Protein AF-A0A3C1S4B3-F1 (afdb_monomer_lite)

Radius of gyration: 27.0 Å; chains: 1; bounding box: 73×44×81 Å

Sequence (147 aa):
MGEKNTVISHKRLRIAGFIILFAIWVGSAYWAYSQKEKTLRLHVTMSAWQSGFIQLFADAGQGFSENLSATRQFIGNGLSSDYSFSFKIHKDISALRLDPINTQGMIRISRIRVSWQGREYVFKGKDLEKWQTINEIVKKSYSETEG

Secondary structure (DSSP, 8-state):
--HHHHHHHHHHHHHHHHHHHHHHHHHHHHHHHHT--EEEEEEEEEEESS-EEEEEEEESSS-EEEEEEEEEEE--SSS-EEEEEEEEESSPPSEEEEEESS--S-EEEEEEEEEETTEEEEE-THHHHTT----------------

pLDDT: mean 80.44, std 16.4, range [33.19, 96.25]

Structure (mmCIF, N/CA/C/O backbone):
data_AF-A0A3C1S4B3-F1
#
_entry.id   AF-A0A3C1S4B3-F1
#
loop_
_atom_site.group_PDB
_atom_site.id
_atom_site.type_symbol
_atom_site.label_atom_id
_atom_site.label_alt_id
_atom_site.label_comp_id
_atom_site.label_asym_id
_atom_site.label_entity_id
_atom_site.label_seq_id
_atom_site.pdbx_PDB_ins_code
_atom_site.Cartn_x
_atom_site.Cartn_y
_atom_site.Cartn_z
_atom_site.occupancy
_atom_site.B_iso_or_equiv
_atom_site.auth_seq_id
_atom_site.auth_comp_id
_atom_site.auth_asym_id
_atom_site.auth_atom_id
_atom_site.pdbx_PDB_model_num
ATOM 1 N N . MET A 1 1 ? 38.206 -7.801 -60.075 1.00 51.72 1 MET A N 1
ATOM 2 C CA . MET A 1 1 ? 36.856 -7.302 -59.706 1.00 51.72 1 MET A CA 1
ATOM 3 C C . MET A 1 1 ? 36.334 -7.925 -58.392 1.00 51.72 1 MET A C 1
ATOM 5 O O . MET A 1 1 ? 35.140 -8.140 -58.263 1.00 51.72 1 MET A O 1
ATOM 9 N N . GLY A 1 2 ? 37.202 -8.194 -57.397 1.00 55.97 2 GLY A N 1
ATOM 10 C CA . GLY A 1 2 ? 36.826 -8.867 -56.132 1.00 55.97 2 GLY A CA 1
ATOM 11 C C . GLY A 1 2 ? 37.049 -8.050 -54.848 1.00 55.97 2 GLY A C 1
ATOM 12 O O . GLY A 1 2 ? 36.516 -8.392 -53.800 1.00 55.97 2 GLY A O 1
ATOM 13 N N . GLU A 1 3 ? 37.780 -6.938 -54.924 1.00 54.09 3 GLU A N 1
ATOM 14 C CA . GLU A 1 3 ? 38.261 -6.198 -53.746 1.00 54.09 3 GLU A CA 1
ATOM 15 C C . GLU A 1 3 ? 37.215 -5.238 -53.146 1.00 54.09 3 GLU A C 1
ATOM 17 O O . GLU A 1 3 ? 37.174 -5.006 -51.941 1.00 54.09 3 GLU A O 1
ATOM 22 N N . LYS A 1 4 ? 36.284 -4.723 -53.963 1.00 53.47 4 LYS A N 1
ATOM 23 C CA . LYS A 1 4 ? 35.199 -3.854 -53.469 1.00 53.47 4 LYS A CA 1
ATOM 24 C C . LYS A 1 4 ? 34.166 -4.618 -52.627 1.00 53.47 4 LYS A C 1
ATOM 26 O O . LYS A 1 4 ? 33.592 -4.040 -51.707 1.00 53.47 4 LYS A O 1
ATOM 31 N N . ASN A 1 5 ? 33.955 -5.910 -52.894 1.00 58.28 5 ASN A N 1
ATOM 32 C CA . ASN A 1 5 ? 32.934 -6.714 -52.211 1.00 58.28 5 ASN A CA 1
ATOM 33 C C . ASN A 1 5 ? 33.363 -7.143 -50.796 1.00 58.28 5 ASN A C 1
ATOM 35 O O . ASN A 1 5 ? 32.536 -7.155 -49.883 1.00 58.28 5 ASN A O 1
ATOM 39 N N . THR A 1 6 ? 34.651 -7.422 -50.577 1.00 60.41 6 THR A N 1
ATOM 40 C CA . THR A 1 6 ? 35.190 -7.789 -49.255 1.00 60.41 6 THR A CA 1
ATOM 41 C C . THR A 1 6 ? 35.160 -6.605 -48.286 1.00 60.41 6 THR A C 1
ATOM 43 O O . THR A 1 6 ? 34.687 -6.740 -47.158 1.00 60.41 6 THR A O 1
ATOM 46 N N . VAL A 1 7 ? 35.545 -5.406 -48.735 1.00 61.19 7 VAL A N 1
ATOM 47 C CA . VAL A 1 7 ? 35.528 -4.183 -47.907 1.00 61.19 7 VAL A CA 1
ATOM 48 C C . VAL A 1 7 ? 34.111 -3.819 -47.442 1.00 61.19 7 VAL A C 1
ATOM 50 O O . VAL A 1 7 ? 33.917 -3.421 -46.291 1.00 61.19 7 VAL A O 1
ATOM 53 N N . ILE A 1 8 ? 33.102 -3.976 -48.305 1.00 60.91 8 ILE A N 1
ATOM 54 C CA . ILE A 1 8 ? 31.697 -3.717 -47.949 1.00 60.91 8 ILE A CA 1
ATOM 55 C C . ILE A 1 8 ? 31.187 -4.769 -46.948 1.00 60.91 8 ILE A C 1
ATOM 57 O O . ILE A 1 8 ? 30.481 -4.413 -46.002 1.00 60.91 8 ILE A O 1
ATOM 61 N N . SER A 1 9 ? 31.591 -6.035 -47.1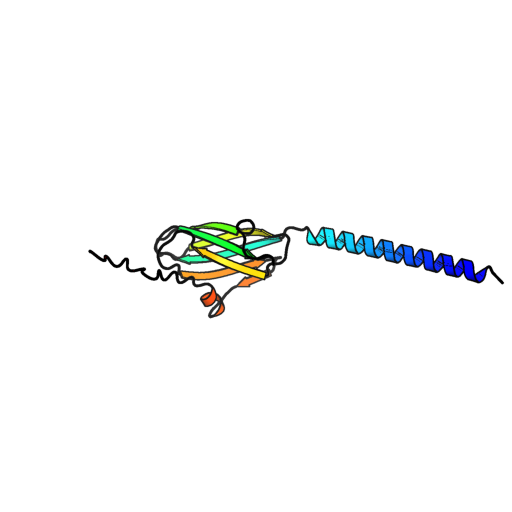00 1.00 69.00 9 SER A N 1
ATOM 62 C CA . SER A 1 9 ? 31.254 -7.124 -46.170 1.00 69.00 9 SER A CA 1
ATOM 63 C C . SER A 1 9 ? 31.808 -6.879 -44.759 1.00 69.00 9 SER A C 1
ATOM 65 O O . SER A 1 9 ? 31.056 -6.908 -43.784 1.00 69.00 9 SER A O 1
ATOM 67 N N . HIS A 1 10 ? 33.086 -6.503 -44.633 1.00 69.75 10 HIS A N 1
ATOM 68 C CA . HIS A 1 10 ? 33.694 -6.201 -43.331 1.00 69.75 10 HIS A CA 1
ATOM 69 C C . HIS A 1 10 ? 33.067 -4.981 -42.643 1.00 69.75 10 HIS A C 1
ATOM 71 O O . HIS A 1 10 ? 32.897 -4.983 -41.424 1.00 69.75 10 HIS A O 1
ATOM 77 N N . LYS A 1 11 ? 32.682 -3.943 -43.400 1.00 74.44 11 LYS A N 1
ATOM 78 C CA . LYS A 1 11 ? 31.970 -2.777 -42.845 1.00 74.44 11 LYS A CA 1
ATOM 79 C C . LYS A 1 11 ? 30.600 -3.167 -42.285 1.00 74.44 11 LYS A C 1
ATOM 81 O O . LYS A 1 11 ? 30.271 -2.766 -41.173 1.00 74.44 11 LYS A O 1
ATOM 86 N N . ARG A 1 12 ? 29.835 -3.989 -43.011 1.00 78.19 12 ARG A N 1
ATOM 87 C CA . ARG A 1 12 ? 28.534 -4.507 -42.550 1.00 78.19 12 ARG A CA 1
ATOM 88 C C . ARG A 1 12 ? 28.677 -5.398 -41.316 1.00 78.19 12 ARG A C 1
ATOM 90 O O . ARG A 1 12 ? 27.896 -5.249 -40.384 1.00 78.19 12 ARG A O 1
ATOM 97 N N . LEU A 1 13 ? 29.708 -6.244 -41.269 1.00 82.75 13 LEU A N 1
ATOM 98 C CA . LEU A 1 13 ? 30.000 -7.098 -40.114 1.00 82.75 13 LEU A CA 1
ATOM 99 C C . LEU A 1 13 ? 30.358 -6.276 -38.865 1.00 82.75 13 LEU A C 1
ATOM 101 O O . LEU A 1 13 ? 29.863 -6.559 -37.778 1.00 82.75 13 LEU A O 1
ATOM 105 N N . ARG A 1 14 ? 31.163 -5.214 -39.017 1.00 84.31 14 ARG A N 1
ATOM 106 C CA . ARG A 1 14 ? 31.494 -4.297 -37.913 1.00 84.31 14 ARG A CA 1
ATOM 107 C C . ARG A 1 14 ? 30.258 -3.564 -37.398 1.00 84.31 14 ARG A C 1
ATOM 109 O O . ARG A 1 14 ? 30.063 -3.504 -36.191 1.00 84.31 14 ARG A O 1
ATOM 116 N N . ILE A 1 15 ? 29.411 -3.051 -38.294 1.00 87.75 15 ILE A N 1
ATOM 117 C CA . ILE A 1 15 ? 28.157 -2.376 -37.920 1.00 87.75 15 ILE A CA 1
ATOM 118 C C . ILE A 1 15 ? 27.216 -3.342 -37.190 1.00 87.75 15 ILE A C 1
ATOM 120 O O . ILE A 1 15 ? 26.694 -2.992 -36.137 1.00 87.75 15 ILE A O 1
ATOM 124 N N . ALA A 1 16 ? 27.044 -4.568 -37.694 1.00 89.62 16 ALA A N 1
ATOM 125 C CA . ALA A 1 16 ? 26.238 -5.589 -37.027 1.00 89.62 16 ALA A CA 1
ATOM 126 C C . ALA A 1 16 ? 26.780 -5.913 -35.624 1.00 89.62 16 ALA A C 1
ATOM 128 O O . ALA A 1 16 ? 26.011 -5.965 -34.669 1.00 89.62 16 ALA A O 1
ATOM 129 N N . GLY A 1 17 ? 28.104 -6.038 -35.479 1.00 90.75 17 GLY A N 1
ATOM 130 C CA . GLY A 1 17 ? 28.755 -6.205 -34.179 1.00 90.75 17 GLY A CA 1
ATOM 131 C C . GLY A 1 17 ? 28.463 -5.052 -33.215 1.00 90.75 17 GLY A C 1
ATOM 132 O O . GLY A 1 17 ? 28.098 -5.297 -32.068 1.00 90.75 17 GLY A O 1
ATOM 133 N N . PHE A 1 18 ? 28.539 -3.800 -33.680 1.00 94.00 18 PHE A N 1
ATOM 134 C CA . PHE A 1 18 ? 28.181 -2.634 -32.864 1.00 94.00 18 PHE A CA 1
ATOM 135 C C . PHE A 1 18 ? 26.708 -2.633 -32.447 1.00 94.00 18 PHE A C 1
ATOM 137 O O . PHE A 1 18 ? 26.418 -2.331 -31.294 1.00 94.00 18 PHE A O 1
ATOM 144 N N . ILE A 1 19 ? 25.787 -3.000 -33.342 1.00 94.88 19 ILE A N 1
ATOM 145 C CA . ILE A 1 19 ? 24.355 -3.088 -33.019 1.00 94.88 19 ILE A CA 1
ATOM 146 C C . ILE A 1 19 ? 24.109 -4.166 -31.959 1.00 94.88 19 ILE A C 1
ATOM 148 O O . ILE A 1 19 ? 23.372 -3.921 -31.008 1.00 94.88 19 ILE A O 1
ATOM 152 N N . ILE A 1 20 ? 24.749 -5.333 -32.081 1.00 94.75 20 ILE A N 1
ATOM 153 C CA . ILE A 1 20 ? 24.627 -6.422 -31.102 1.00 94.75 20 ILE A CA 1
ATOM 154 C C . ILE A 1 20 ? 25.174 -5.982 -29.742 1.00 94.75 20 ILE A C 1
ATOM 156 O O . ILE A 1 20 ? 24.492 -6.136 -28.732 1.00 94.75 20 ILE A O 1
ATOM 160 N N . LEU A 1 21 ? 26.370 -5.386 -29.704 1.00 95.44 21 LEU A N 1
ATOM 161 C CA . LEU A 1 21 ? 26.956 -4.875 -28.461 1.00 95.44 21 LEU A CA 1
ATOM 162 C C . LEU A 1 21 ? 26.080 -3.789 -27.829 1.00 95.44 21 LEU A C 1
ATOM 164 O O . LEU A 1 21 ? 25.871 -3.799 -26.617 1.00 95.44 21 LEU A O 1
ATOM 168 N N . PHE A 1 22 ? 25.518 -2.892 -28.640 1.00 96.06 22 PHE A N 1
ATOM 169 C CA . PHE A 1 22 ? 24.593 -1.869 -28.169 1.00 96.06 22 PHE A CA 1
ATOM 170 C C . PHE A 1 22 ? 23.307 -2.484 -27.602 1.00 96.06 22 PHE A C 1
ATOM 172 O O . PHE A 1 22 ? 22.881 -2.104 -26.515 1.00 96.06 22 PHE A O 1
ATOM 179 N N . ALA A 1 23 ? 22.723 -3.480 -28.271 1.00 95.25 23 ALA A N 1
ATOM 180 C CA . ALA A 1 23 ? 21.540 -4.185 -27.784 1.00 95.25 23 ALA A CA 1
ATOM 181 C C . ALA A 1 23 ? 21.808 -4.922 -26.460 1.00 95.25 23 ALA A C 1
ATOM 183 O O . ALA A 1 23 ? 20.992 -4.841 -25.543 1.00 95.25 23 ALA A O 1
ATOM 184 N N . ILE A 1 24 ? 22.967 -5.579 -26.321 1.00 95.81 24 ILE A N 1
ATOM 185 C CA . ILE A 1 24 ? 23.395 -6.218 -25.064 1.00 95.81 24 ILE A CA 1
ATOM 186 C C . ILE A 1 24 ? 23.546 -5.174 -23.954 1.00 95.81 24 ILE A C 1
ATOM 188 O O . ILE A 1 24 ? 23.101 -5.402 -22.827 1.00 95.81 24 ILE A O 1
ATOM 192 N N . TRP A 1 25 ? 24.142 -4.021 -24.265 1.00 96.25 25 TRP A N 1
ATOM 193 C CA . TRP A 1 25 ? 24.334 -2.939 -23.304 1.00 96.25 25 TRP A CA 1
ATOM 194 C C . TRP A 1 25 ? 22.997 -2.353 -22.830 1.00 96.25 25 TRP A C 1
ATOM 196 O O . TRP A 1 25 ? 22.765 -2.257 -21.625 1.00 96.25 25 TRP A O 1
ATOM 206 N N . VAL A 1 26 ? 22.077 -2.056 -23.755 1.00 95.12 26 VAL A N 1
ATOM 207 C CA . VAL A 1 26 ? 20.718 -1.582 -23.437 1.00 95.12 26 VAL A CA 1
ATOM 208 C C . VAL A 1 26 ? 19.943 -2.629 -22.634 1.00 95.12 26 VAL A C 1
ATOM 210 O O . VAL A 1 26 ? 19.326 -2.288 -21.626 1.00 95.12 26 VAL A O 1
ATOM 213 N N . GLY A 1 27 ? 20.012 -3.903 -23.027 1.00 93.06 27 GLY A N 1
ATOM 214 C CA . GLY A 1 27 ? 19.371 -5.004 -22.307 1.00 93.06 27 GLY A CA 1
ATOM 215 C C . GLY A 1 27 ? 19.890 -5.144 -20.874 1.00 93.06 27 GLY A C 1
ATOM 216 O O . GLY A 1 27 ? 19.099 -5.246 -19.938 1.00 93.06 27 GLY A O 1
ATOM 217 N N . SER A 1 28 ? 21.209 -5.059 -20.686 1.00 91.88 28 SER A N 1
ATOM 218 C CA . SER A 1 28 ? 21.852 -5.103 -19.364 1.00 91.88 28 SER A CA 1
ATOM 219 C C . SER A 1 28 ? 21.445 -3.917 -18.489 1.00 91.88 28 SER A C 1
ATOM 221 O O . SER A 1 28 ? 21.113 -4.095 -17.317 1.00 91.88 28 SER A O 1
ATOM 223 N N . ALA A 1 29 ? 21.418 -2.708 -19.058 1.00 90.06 29 ALA A N 1
ATOM 224 C CA . ALA A 1 29 ? 20.995 -1.503 -18.352 1.00 90.06 29 ALA A CA 1
ATOM 225 C C . ALA A 1 29 ? 19.516 -1.570 -17.935 1.00 90.06 29 ALA A C 1
ATOM 227 O O . ALA A 1 29 ? 19.177 -1.236 -16.798 1.00 90.06 29 ALA A O 1
ATOM 228 N N . TYR A 1 30 ? 18.642 -2.049 -18.826 1.00 87.88 30 TYR A N 1
ATOM 229 C CA . TYR A 1 30 ? 17.225 -2.251 -18.530 1.00 87.88 30 TYR A CA 1
ATOM 230 C C . TYR A 1 30 ? 17.019 -3.306 -17.439 1.00 87.88 30 TYR A C 1
ATOM 232 O O . TYR A 1 30 ? 16.268 -3.074 -16.492 1.00 87.88 30 TYR A O 1
ATOM 240 N N . TRP A 1 31 ? 17.732 -4.433 -17.517 1.00 86.75 31 TRP A N 1
ATOM 241 C CA . TRP A 1 31 ? 17.670 -5.476 -16.498 1.00 86.75 31 TRP A CA 1
ATOM 242 C C . TRP A 1 31 ? 18.109 -4.942 -15.131 1.00 86.75 31 TRP A C 1
ATOM 244 O O . TRP A 1 31 ? 17.357 -5.052 -14.165 1.00 86.75 31 TRP A O 1
ATOM 254 N N . ALA A 1 32 ? 19.249 -4.252 -15.055 1.00 85.00 32 ALA A N 1
ATOM 255 C CA . ALA A 1 32 ? 19.718 -3.629 -13.818 1.00 85.00 32 ALA A CA 1
ATOM 256 C C . ALA A 1 32 ? 18.723 -2.597 -13.254 1.00 85.00 32 ALA A C 1
ATOM 258 O O . ALA A 1 32 ? 18.540 -2.506 -12.041 1.00 85.00 32 ALA A O 1
ATOM 259 N N . TYR A 1 33 ? 18.047 -1.833 -14.117 1.00 81.25 33 TYR A N 1
ATOM 260 C CA . TYR A 1 33 ? 16.990 -0.913 -13.698 1.00 81.25 33 TYR A CA 1
ATOM 261 C C . TYR A 1 33 ? 15.765 -1.651 -13.139 1.00 81.25 33 TYR A C 1
ATOM 263 O O . TYR A 1 33 ? 15.232 -1.249 -12.105 1.00 81.25 33 TYR A O 1
ATOM 271 N N . SER A 1 34 ? 15.347 -2.745 -13.781 1.00 75.12 34 SER A N 1
ATOM 272 C CA . SER A 1 34 ? 14.186 -3.543 -13.363 1.00 75.12 34 SER A CA 1
ATOM 273 C C . SER A 1 34 ? 14.367 -4.238 -12.007 1.00 75.12 34 SER A C 1
ATOM 275 O O . SER A 1 34 ? 13.382 -4.534 -11.340 1.00 75.12 34 SER A O 1
ATOM 277 N N . GLN A 1 35 ? 15.613 -4.447 -11.571 1.00 77.19 35 GLN A N 1
ATOM 278 C CA . GLN A 1 35 ? 15.931 -5.050 -10.273 1.00 77.19 35 GLN A CA 1
ATOM 279 C C . GLN A 1 35 ? 15.931 -4.047 -9.110 1.00 77.19 35 GLN A C 1
ATOM 281 O O . GLN A 1 35 ? 16.156 -4.431 -7.964 1.00 77.19 35 GLN A O 1
ATOM 286 N N . LYS A 1 36 ? 15.701 -2.751 -9.361 1.00 80.31 36 LYS A N 1
ATOM 287 C CA . LYS A 1 36 ? 15.674 -1.760 -8.281 1.00 80.31 36 LYS A CA 1
ATOM 288 C C . LYS A 1 36 ? 14.398 -1.890 -7.457 1.00 80.31 36 LYS A C 1
ATOM 290 O O . LYS A 1 36 ? 13.293 -1.684 -7.955 1.00 80.31 36 LYS A O 1
ATOM 295 N N . GLU A 1 37 ? 14.576 -2.140 -6.165 1.00 82.19 37 GLU A N 1
ATOM 296 C CA . GLU A 1 37 ? 13.500 -2.086 -5.184 1.00 82.19 37 GLU A CA 1
ATOM 297 C C . GLU A 1 37 ? 12.889 -0.687 -5.110 1.00 82.19 37 GLU A C 1
ATOM 299 O O . GLU A 1 37 ? 13.582 0.324 -4.962 1.00 82.19 37 GLU A O 1
ATOM 304 N N . LYS A 1 38 ? 11.562 -0.638 -5.155 1.00 85.44 38 LYS A N 1
ATOM 305 C CA . LYS A 1 38 ? 10.771 0.570 -4.947 1.00 85.44 38 LYS A CA 1
ATOM 306 C C . LYS A 1 38 ? 10.000 0.411 -3.644 1.00 85.44 38 LYS A C 1
ATOM 308 O O . LYS A 1 38 ? 9.415 -0.636 -3.380 1.00 85.44 38 LYS A O 1
ATOM 313 N N . THR A 1 39 ? 9.991 1.449 -2.819 1.00 88.56 39 THR A N 1
ATOM 314 C CA . THR A 1 39 ? 9.234 1.431 -1.562 1.00 88.56 39 THR A CA 1
ATOM 315 C C . THR A 1 39 ? 7.822 1.937 -1.818 1.00 88.56 39 THR A C 1
ATOM 317 O O . THR A 1 39 ? 7.645 3.091 -2.213 1.00 88.56 39 THR A O 1
ATOM 320 N N . LEU A 1 40 ? 6.826 1.093 -1.558 1.00 90.56 40 LEU A N 1
ATOM 321 C CA . LEU A 1 40 ? 5.438 1.516 -1.429 1.00 90.56 40 LEU A CA 1
ATOM 322 C C . LEU A 1 40 ? 5.210 2.016 -0.005 1.00 90.56 40 LEU A C 1
ATOM 324 O O . LEU A 1 40 ? 5.633 1.363 0.950 1.00 90.56 40 LEU A O 1
ATOM 328 N N . ARG A 1 41 ? 4.530 3.154 0.146 1.00 93.00 41 ARG A N 1
ATOM 329 C CA . ARG A 1 41 ? 4.046 3.629 1.448 1.00 93.00 41 ARG A CA 1
ATOM 330 C C . ARG A 1 41 ? 2.556 3.911 1.380 1.00 93.00 41 ARG A C 1
ATOM 332 O O . ARG A 1 41 ? 2.114 4.649 0.506 1.00 93.00 41 ARG A O 1
ATOM 339 N N . LEU A 1 42 ? 1.802 3.362 2.320 1.00 93.62 42 LEU A N 1
ATOM 340 C CA . LEU A 1 42 ? 0.384 3.645 2.503 1.00 93.62 42 LEU A CA 1
ATOM 341 C C . LEU A 1 42 ? 0.203 4.307 3.866 1.00 93.62 42 LEU A C 1
ATOM 343 O O . LEU A 1 42 ? 0.629 3.757 4.878 1.00 93.62 42 LEU A O 1
ATOM 347 N N . HIS A 1 43 ? -0.440 5.466 3.894 1.00 94.75 43 HIS A N 1
ATOM 348 C CA . HIS A 1 43 ? -0.877 6.125 5.116 1.00 94.75 43 HIS A CA 1
ATOM 349 C C . HIS A 1 43 ? -2.396 6.103 5.167 1.00 94.75 43 HIS A C 1
ATOM 351 O O . HIS A 1 43 ? -3.056 6.605 4.255 1.00 94.75 43 HIS A O 1
ATOM 357 N N . VAL A 1 44 ? -2.937 5.540 6.239 1.00 93.56 44 VAL A N 1
ATOM 358 C CA . VAL A 1 44 ? -4.374 5.395 6.454 1.00 93.56 44 VAL A CA 1
ATOM 359 C C . VAL A 1 44 ? -4.736 6.099 7.743 1.00 93.56 44 VAL A C 1
ATOM 361 O O . VAL A 1 44 ? -4.180 5.791 8.792 1.00 93.56 44 VAL A O 1
ATOM 364 N N . THR A 1 45 ? -5.684 7.021 7.659 1.00 93.19 45 THR A N 1
ATOM 365 C CA . THR A 1 45 ? -6.350 7.574 8.834 1.00 93.19 45 THR A CA 1
ATOM 366 C C . THR A 1 45 ? -7.641 6.791 9.028 1.00 93.19 45 THR A C 1
ATOM 368 O O . THR A 1 45 ? -8.485 6.766 8.127 1.00 93.19 45 THR A O 1
ATOM 371 N N . MET A 1 46 ? -7.800 6.137 10.176 1.00 92.19 46 MET A N 1
ATOM 372 C CA . MET A 1 46 ? -8.995 5.345 10.473 1.00 92.19 46 MET A CA 1
ATOM 373 C C . MET A 1 46 ? -9.387 5.403 11.946 1.00 92.19 46 MET A C 1
ATOM 375 O O . MET A 1 46 ? -8.555 5.673 12.809 1.00 92.19 46 MET A O 1
ATOM 379 N N . SER A 1 47 ? -10.657 5.124 12.222 1.00 91.69 47 SER A N 1
ATOM 380 C CA . SER A 1 47 ? -11.170 4.861 13.564 1.00 91.69 47 SER A CA 1
ATOM 381 C C . SER A 1 47 ? -11.845 3.495 13.616 1.00 91.69 47 SER A C 1
ATOM 383 O O . SER A 1 47 ? -12.400 3.010 12.626 1.00 91.69 47 SER A O 1
ATOM 385 N N . ALA A 1 48 ? -11.790 2.872 14.786 1.00 90.31 48 ALA A N 1
ATOM 386 C CA . ALA A 1 48 ? -12.412 1.584 15.043 1.00 90.31 48 ALA A CA 1
ATOM 387 C C . ALA A 1 48 ? -12.866 1.498 16.501 1.00 90.31 48 ALA A C 1
ATOM 389 O O . ALA A 1 48 ? -12.318 2.176 17.370 1.00 90.31 48 ALA A O 1
ATOM 390 N N . TRP A 1 49 ? -13.851 0.647 16.772 1.00 88.75 49 TRP A N 1
ATOM 391 C CA . TRP A 1 49 ? -14.374 0.410 18.125 1.00 88.75 49 TRP A CA 1
ATOM 392 C C . TRP A 1 49 ? -13.730 -0.783 18.834 1.00 88.75 49 TRP A C 1
ATOM 394 O O . TRP A 1 49 ? -13.820 -0.887 20.050 1.00 88.75 49 TRP A O 1
ATOM 404 N N . GLN A 1 50 ? -13.084 -1.677 18.086 1.00 88.88 50 GLN A N 1
ATOM 405 C CA . GLN A 1 50 ? -12.379 -2.840 18.620 1.00 88.88 50 GLN A CA 1
ATOM 406 C C . GLN A 1 50 ? -10.961 -2.869 18.071 1.00 88.88 50 GLN A C 1
ATOM 408 O O . GLN A 1 50 ? -10.769 -2.658 16.879 1.00 88.88 50 GLN A O 1
ATOM 413 N N . SER A 1 51 ? -9.975 -3.100 18.934 1.00 90.00 51 SER A N 1
ATOM 414 C CA . SER A 1 51 ? -8.581 -3.255 18.513 1.00 90.00 51 SER A CA 1
ATOM 415 C C . SER A 1 51 ? -8.403 -4.528 17.690 1.00 90.00 51 SER A C 1
ATOM 417 O O . SER A 1 51 ? -9.109 -5.514 17.891 1.00 90.00 51 SER A O 1
ATOM 419 N N . GLY A 1 52 ? -7.426 -4.526 16.791 1.00 90.94 52 GLY A N 1
ATOM 420 C CA . GLY A 1 52 ? -7.142 -5.686 15.958 1.00 90.94 52 GLY A CA 1
ATOM 421 C C . GLY A 1 52 ? -5.941 -5.464 15.059 1.00 90.94 52 GLY A C 1
ATOM 422 O O . GLY A 1 52 ? -5.099 -4.598 15.311 1.00 90.94 52 GLY A O 1
ATOM 423 N N . PHE A 1 53 ? -5.877 -6.259 13.999 1.00 91.25 53 PHE A N 1
ATOM 424 C CA . PHE A 1 53 ? -4.849 -6.173 12.977 1.00 91.25 53 PHE A CA 1
ATOM 425 C C . PHE A 1 53 ? -5.467 -5.886 11.620 1.00 91.25 53 PHE A C 1
ATOM 427 O O . PHE A 1 53 ? -6.556 -6.356 11.283 1.00 91.25 53 PHE A O 1
ATOM 434 N N . ILE A 1 54 ? -4.730 -5.109 10.846 1.00 91.50 54 ILE A N 1
ATOM 435 C CA . ILE A 1 54 ? -5.048 -4.754 9.477 1.00 91.50 54 ILE A CA 1
ATOM 436 C C . ILE A 1 54 ? -3.829 -5.060 8.614 1.00 91.50 54 ILE A C 1
ATOM 438 O O . ILE A 1 54 ? -2.689 -4.833 9.031 1.00 91.50 54 ILE A O 1
ATOM 442 N N . GLN A 1 55 ? -4.064 -5.594 7.425 1.00 93.31 55 GLN A N 1
ATOM 443 C CA . GLN A 1 55 ? -3.021 -6.016 6.509 1.00 93.31 55 GLN A CA 1
ATOM 444 C C . GLN A 1 55 ? -3.227 -5.378 5.149 1.00 93.31 55 GLN A C 1
ATOM 446 O O . GLN A 1 55 ? -4.295 -5.457 4.548 1.00 93.31 55 GLN A O 1
ATOM 451 N N . LEU A 1 56 ? -2.179 -4.716 4.677 1.00 93.25 56 LEU A N 1
ATOM 452 C CA . LEU A 1 56 ? -2.106 -4.192 3.327 1.00 93.25 56 LEU A CA 1
ATOM 453 C C . LEU A 1 56 ? -1.476 -5.250 2.434 1.00 93.25 56 LEU A C 1
ATOM 455 O O . LEU A 1 56 ? -0.350 -5.651 2.700 1.00 93.25 56 LEU A O 1
ATOM 459 N N . PHE A 1 57 ? -2.152 -5.615 1.354 1.00 92.69 57 PHE A N 1
ATOM 460 C CA . PHE A 1 57 ? -1.641 -6.453 0.278 1.00 92.69 57 PHE A CA 1
ATOM 461 C C . PHE A 1 57 ? -1.394 -5.618 -0.979 1.00 92.69 57 PHE A C 1
ATOM 463 O O . PHE A 1 57 ? -2.173 -4.715 -1.302 1.00 92.69 57 PHE A O 1
ATOM 470 N N . ALA A 1 58 ? -0.345 -5.959 -1.725 1.00 90.69 58 ALA A N 1
ATOM 471 C CA . ALA A 1 58 ? -0.150 -5.500 -3.095 1.00 90.69 58 ALA A CA 1
ATOM 472 C C . ALA A 1 58 ? -0.178 -6.672 -4.076 1.00 90.69 58 ALA A C 1
ATOM 474 O O . ALA A 1 58 ? 0.384 -7.735 -3.814 1.00 90.69 58 ALA A O 1
ATOM 475 N N . ASP A 1 59 ? -0.795 -6.436 -5.229 1.00 90.44 59 ASP A N 1
ATOM 476 C CA . ASP A 1 59 ? -0.681 -7.294 -6.399 1.00 90.44 59 ASP A CA 1
ATOM 477 C C . ASP A 1 59 ? 0.331 -6.683 -7.378 1.00 90.44 59 ASP A C 1
ATOM 479 O O . ASP A 1 59 ? 0.284 -5.493 -7.702 1.00 90.44 59 ASP A O 1
ATOM 483 N N . ALA A 1 60 ? 1.262 -7.520 -7.825 1.00 86.56 60 ALA A N 1
ATOM 484 C CA . ALA A 1 60 ? 2.300 -7.204 -8.798 1.00 86.56 60 ALA A CA 1
ATOM 485 C C . ALA A 1 60 ? 2.105 -7.968 -10.127 1.00 86.56 60 ALA A C 1
ATOM 487 O O . ALA A 1 60 ? 3.076 -8.293 -10.817 1.00 86.56 60 ALA A O 1
ATOM 488 N N . GLY A 1 61 ? 0.854 -8.315 -10.449 1.00 86.19 61 GLY A N 1
ATOM 489 C CA . GLY A 1 61 ? 0.450 -9.087 -11.626 1.00 86.19 61 GLY A CA 1
ATOM 490 C C . GLY A 1 61 ? 0.426 -10.606 -11.420 1.00 86.19 61 GLY A C 1
ATOM 491 O O . GLY A 1 61 ? 0.382 -11.346 -12.398 1.00 86.19 61 GLY A O 1
ATOM 492 N N . GLN A 1 62 ? 0.498 -11.083 -10.174 1.00 87.25 62 GLN A N 1
ATOM 493 C CA . GLN A 1 62 ? 0.468 -12.515 -9.822 1.00 87.25 62 GLN A CA 1
ATOM 494 C C . GLN A 1 62 ? -0.644 -12.852 -8.816 1.00 87.25 62 GLN A C 1
ATOM 496 O O . GLN A 1 62 ? -0.725 -13.984 -8.343 1.00 87.25 62 GLN A O 1
ATOM 501 N N . GLY A 1 63 ? -1.505 -11.883 -8.503 1.00 89.06 63 GLY A N 1
ATOM 502 C CA . GLY A 1 63 ? -2.484 -11.970 -7.433 1.00 89.06 63 GLY A CA 1
ATOM 503 C C . GLY A 1 63 ? -1.921 -11.504 -6.089 1.00 89.06 63 GLY A C 1
ATOM 504 O O . GLY A 1 63 ? -0.725 -11.249 -5.924 1.00 89.06 63 GLY A O 1
ATOM 505 N N . PHE A 1 64 ? -2.815 -11.379 -5.109 1.00 90.75 64 PHE A N 1
ATOM 506 C CA . PHE A 1 64 ? -2.445 -11.018 -3.743 1.00 90.75 64 PHE A CA 1
ATOM 507 C C . PHE 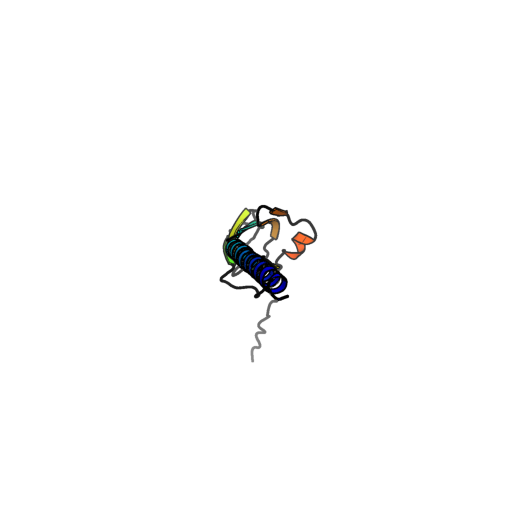A 1 64 ? -1.708 -12.173 -3.059 1.00 90.75 64 PHE A C 1
ATOM 509 O O . PHE A 1 64 ? -2.135 -13.324 -3.139 1.00 90.75 64 PHE A O 1
ATOM 516 N N . SER A 1 65 ? -0.615 -11.859 -2.361 1.00 87.81 65 SER A N 1
ATOM 517 C CA . SER A 1 65 ? 0.161 -12.838 -1.596 1.00 87.81 65 SER A CA 1
ATOM 518 C C . SER A 1 65 ? 0.666 -12.249 -0.283 1.00 87.81 65 SER A C 1
ATOM 520 O O . SER A 1 65 ? 0.953 -11.054 -0.199 1.00 87.81 65 SER A O 1
ATOM 522 N N . GLU A 1 66 ? 0.840 -13.107 0.721 1.00 88.94 66 GLU A N 1
ATOM 523 C CA . GLU A 1 66 ? 1.401 -12.747 2.033 1.00 88.94 66 GLU A CA 1
ATOM 524 C C . GLU A 1 66 ? 2.812 -12.148 1.927 1.00 88.94 66 GLU A C 1
ATOM 526 O O . GLU A 1 66 ? 3.167 -11.236 2.671 1.00 88.94 66 GLU A O 1
ATOM 531 N N . ASN A 1 67 ? 3.601 -12.590 0.944 1.00 88.31 67 ASN A N 1
ATOM 532 C CA . ASN A 1 67 ? 4.962 -12.097 0.712 1.00 88.31 67 ASN A CA 1
ATOM 533 C C . ASN A 1 67 ? 5.007 -10.624 0.267 1.00 88.31 67 ASN A C 1
ATOM 535 O O . ASN A 1 67 ? 6.037 -9.970 0.411 1.00 88.31 67 ASN A O 1
ATOM 539 N N . LEU A 1 68 ? 3.907 -10.104 -0.286 1.00 90.12 68 LEU A N 1
ATOM 540 C CA . LEU A 1 68 ? 3.747 -8.704 -0.686 1.00 90.12 68 LEU A CA 1
ATOM 541 C C . LEU A 1 68 ? 2.700 -8.028 0.191 1.00 90.12 68 LEU A C 1
ATOM 543 O O . LEU A 1 68 ? 1.741 -7.423 -0.298 1.00 90.12 68 LEU A O 1
ATOM 547 N N . SER A 1 69 ? 2.891 -8.152 1.501 1.00 92.69 69 SER A N 1
ATOM 548 C CA . SER A 1 69 ? 1.986 -7.575 2.473 1.00 92.69 69 SER A CA 1
ATOM 549 C C . SER A 1 69 ? 2.706 -6.924 3.650 1.00 92.69 69 SER A C 1
ATOM 551 O O . SER A 1 69 ? 3.887 -7.161 3.909 1.00 92.69 69 SER A O 1
ATOM 553 N N . ALA A 1 70 ? 1.981 -6.070 4.365 1.00 93.81 70 ALA A N 1
ATOM 554 C CA . ALA A 1 70 ? 2.419 -5.518 5.635 1.00 93.81 70 ALA A CA 1
ATOM 555 C C . ALA A 1 70 ? 1.253 -5.461 6.615 1.00 93.81 70 ALA A C 1
ATOM 557 O O . ALA A 1 70 ? 0.197 -4.907 6.305 1.00 93.81 70 ALA A O 1
ATOM 558 N N . THR A 1 71 ? 1.487 -5.969 7.821 1.00 93.56 71 THR A N 1
ATOM 559 C CA . THR A 1 71 ? 0.490 -6.012 8.891 1.00 93.56 71 THR A CA 1
ATOM 560 C C . THR A 1 71 ? 0.781 -4.952 9.942 1.00 93.56 71 THR A C 1
ATOM 562 O O . THR A 1 71 ? 1.930 -4.712 10.320 1.00 93.56 71 THR A O 1
ATOM 565 N N . ARG A 1 72 ? -0.274 -4.308 10.439 1.00 94.19 72 ARG A N 1
ATOM 566 C CA . ARG A 1 72 ? -0.213 -3.360 11.550 1.00 94.19 72 ARG A CA 1
ATOM 567 C C . ARG A 1 72 ? -1.303 -3.660 12.561 1.00 94.19 72 ARG A C 1
ATOM 569 O O . ARG A 1 72 ? -2.438 -3.952 12.199 1.00 94.19 72 ARG A O 1
ATOM 576 N N . GLN A 1 73 ? -0.946 -3.534 13.831 1.00 92.81 73 GLN A N 1
ATOM 577 C CA . GLN A 1 73 ? -1.922 -3.467 14.906 1.00 92.81 73 GLN A CA 1
ATOM 578 C C . GLN A 1 73 ? -2.531 -2.063 14.950 1.00 92.81 73 GLN A C 1
ATOM 580 O O . GLN A 1 73 ? -1.825 -1.069 14.762 1.00 92.81 73 GLN A O 1
ATOM 585 N N . PHE A 1 74 ? -3.827 -1.985 15.231 1.00 90.88 74 PHE A N 1
ATOM 586 C CA . PHE A 1 74 ? -4.533 -0.732 15.456 1.00 90.88 74 PHE A CA 1
ATOM 587 C C . PHE A 1 74 ? -5.331 -0.775 16.762 1.00 90.88 74 PHE A C 1
ATOM 589 O O . PHE A 1 74 ? -5.634 -1.846 17.294 1.00 90.88 74 PHE A O 1
ATOM 596 N N . ILE A 1 75 ? -5.648 0.407 17.288 1.00 90.38 75 ILE A N 1
ATOM 597 C CA . ILE A 1 75 ? -6.325 0.572 18.576 1.00 90.38 75 ILE A CA 1
ATOM 598 C C . ILE A 1 75 ? -7.778 0.939 18.302 1.00 90.38 75 ILE A C 1
ATOM 600 O O . ILE A 1 75 ? -8.054 1.913 17.605 1.00 90.38 75 ILE A O 1
ATOM 604 N N . GLY A 1 76 ? -8.704 0.165 18.859 1.00 88.62 76 GLY A N 1
ATOM 605 C CA . GLY A 1 76 ? -10.129 0.436 18.766 1.00 88.62 76 GLY A CA 1
ATOM 606 C C . GLY A 1 76 ? -10.640 1.179 19.989 1.00 88.62 76 GLY A C 1
ATOM 607 O O . GLY A 1 76 ? -11.133 0.560 20.921 1.00 88.62 76 GLY A O 1
ATOM 608 N N . ASN A 1 77 ? -10.506 2.501 19.998 1.00 90.00 77 ASN A N 1
ATOM 609 C CA . ASN A 1 77 ? -11.012 3.380 21.059 1.00 90.00 77 ASN A CA 1
ATOM 610 C C . ASN A 1 77 ? -12.050 4.393 20.537 1.00 90.00 77 ASN A C 1
ATOM 612 O O . ASN A 1 77 ? -12.346 5.380 21.204 1.00 90.00 77 ASN A O 1
ATOM 616 N N . GLY A 1 78 ? -12.556 4.190 19.317 1.00 87.94 78 GLY A N 1
ATOM 617 C CA . GLY A 1 78 ? -13.460 5.103 18.615 1.00 87.94 78 GLY A CA 1
ATOM 618 C C . GLY A 1 78 ? -12.784 6.365 18.064 1.00 87.94 78 GLY A C 1
ATOM 619 O O . GLY A 1 78 ? -13.397 7.084 17.274 1.00 87.94 78 GLY A O 1
ATOM 620 N N . LEU A 1 79 ? -11.523 6.632 18.420 1.00 92.06 79 LEU A N 1
ATOM 621 C CA . LEU A 1 79 ? -10.788 7.814 17.980 1.00 92.06 79 LEU A CA 1
ATOM 622 C C . LEU A 1 79 ? -10.104 7.571 16.634 1.00 92.06 79 LEU A C 1
ATOM 624 O O . LEU A 1 79 ? -9.679 6.465 16.301 1.00 92.06 79 LEU A O 1
ATOM 628 N N . SER A 1 80 ? -9.985 8.640 15.852 1.00 93.19 80 SER A N 1
ATOM 629 C CA . SER A 1 80 ? -9.265 8.613 14.582 1.00 93.19 80 SER A CA 1
ATOM 630 C C . SER A 1 80 ? -7.759 8.599 14.834 1.00 93.19 80 SER A C 1
ATOM 632 O O . SER A 1 80 ? -7.246 9.470 15.531 1.00 93.19 80 SER A O 1
ATOM 634 N N . SER A 1 81 ? -7.057 7.642 14.233 1.00 94.25 81 SER A N 1
ATOM 635 C CA . SER A 1 81 ? -5.606 7.473 14.344 1.00 94.25 81 SER A CA 1
ATOM 636 C C . SER A 1 81 ? -4.969 7.218 12.978 1.00 94.25 81 SER A C 1
ATOM 638 O O . SER A 1 81 ? -5.615 6.701 12.064 1.00 94.25 81 SER A O 1
ATOM 640 N N . ASP A 1 82 ? -3.694 7.585 12.847 1.00 94.62 82 ASP A N 1
ATOM 641 C CA . ASP A 1 82 ? -2.911 7.408 11.625 1.00 94.62 82 ASP A CA 1
ATOM 642 C C . ASP A 1 82 ? -2.047 6.143 11.691 1.00 94.62 82 ASP A C 1
ATOM 644 O O . ASP A 1 82 ? -1.285 5.932 12.635 1.00 94.62 82 ASP A O 1
ATOM 648 N N . TYR A 1 83 ? -2.111 5.338 10.634 1.00 94.12 83 TYR A N 1
ATOM 649 C CA . TYR A 1 83 ? -1.343 4.108 10.471 1.00 94.12 83 TYR A CA 1
ATOM 650 C C . TYR A 1 83 ? -0.542 4.148 9.177 1.00 94.12 83 TYR A C 1
ATOM 652 O O . TYR A 1 83 ? -1.012 4.638 8.149 1.00 94.12 83 TYR A O 1
ATOM 660 N N . SER A 1 84 ? 0.686 3.629 9.228 1.00 94.88 84 SER A N 1
ATOM 661 C CA . SER A 1 84 ? 1.579 3.575 8.072 1.00 94.88 84 SER A CA 1
ATOM 662 C C . SER A 1 84 ? 2.031 2.152 7.765 1.00 94.88 84 SER A C 1
ATOM 664 O O . SER A 1 84 ? 2.482 1.405 8.642 1.00 94.88 84 SER A O 1
ATOM 666 N N . PHE A 1 85 ? 1.941 1.801 6.489 1.00 94.50 85 PHE A N 1
ATOM 667 C CA . PHE A 1 85 ? 2.406 0.543 5.927 1.00 94.50 85 PHE A CA 1
ATOM 668 C C . PHE A 1 85 ? 3.507 0.850 4.928 1.00 94.50 85 PHE A C 1
ATOM 670 O O . PHE A 1 85 ? 3.391 1.787 4.135 1.00 94.50 85 PHE A O 1
ATOM 677 N N . SER A 1 86 ? 4.574 0.062 4.957 1.00 91.44 86 SER A N 1
ATOM 678 C CA . SER A 1 86 ? 5.648 0.195 3.987 1.00 91.44 86 SER A CA 1
ATOM 679 C C . SER A 1 86 ? 6.290 -1.145 3.715 1.00 91.44 86 SER A C 1
ATOM 681 O O . SER A 1 86 ? 6.688 -1.829 4.656 1.00 91.44 86 SER A O 1
ATOM 683 N N . PHE A 1 87 ? 6.447 -1.476 2.443 1.00 88.94 87 PHE A N 1
ATOM 684 C CA . PHE A 1 87 ? 7.216 -2.631 2.012 1.00 88.94 87 PHE A CA 1
ATOM 685 C C . PHE A 1 87 ? 7.837 -2.364 0.645 1.00 88.94 87 PHE A C 1
ATOM 687 O O . PHE A 1 87 ? 7.446 -1.441 -0.081 1.00 88.94 87 PHE A O 1
ATOM 694 N N . LYS A 1 88 ? 8.877 -3.135 0.339 1.00 88.12 88 LYS A N 1
ATOM 695 C CA . LYS A 1 88 ? 9.631 -3.010 -0.901 1.00 88.12 88 LYS A CA 1
ATOM 696 C C . LYS A 1 88 ? 9.038 -3.924 -1.962 1.00 88.12 88 LYS A C 1
ATOM 698 O O . LYS A 1 88 ? 8.698 -5.067 -1.679 1.00 88.12 88 LYS A O 1
ATOM 703 N N . ILE A 1 89 ? 8.934 -3.419 -3.183 1.00 86.00 89 ILE A N 1
ATOM 704 C CA . ILE A 1 89 ? 8.396 -4.139 -4.332 1.00 86.00 89 ILE A CA 1
ATOM 705 C C . ILE A 1 89 ? 9.334 -3.891 -5.517 1.00 86.00 89 ILE A C 1
ATOM 707 O O . ILE A 1 89 ? 9.721 -2.757 -5.792 1.00 86.00 89 ILE A O 1
ATOM 711 N N . HIS A 1 90 ? 9.712 -4.960 -6.214 1.00 81.75 90 HIS A N 1
ATOM 712 C CA . HIS A 1 90 ? 10.587 -4.895 -7.394 1.00 81.75 90 HIS A CA 1
ATOM 713 C C . HIS A 1 90 ? 9.803 -4.635 -8.690 1.00 81.75 90 HIS A C 1
ATOM 715 O O . HIS A 1 90 ? 10.324 -4.102 -9.664 1.00 81.75 90 HIS A O 1
ATOM 721 N N . LYS A 1 91 ? 8.526 -5.012 -8.697 1.00 80.00 91 LYS A N 1
ATOM 722 C CA . LYS A 1 91 ? 7.612 -4.913 -9.835 1.00 80.00 91 LYS A CA 1
ATOM 723 C C . LYS A 1 91 ? 6.690 -3.702 -9.705 1.00 80.00 91 LYS A C 1
ATOM 725 O O . LYS A 1 91 ? 6.602 -3.078 -8.648 1.00 80.00 91 LYS A O 1
ATOM 730 N N . ASP A 1 92 ? 6.004 -3.367 -10.789 1.00 81.94 92 ASP A N 1
ATOM 731 C CA . ASP A 1 92 ? 4.927 -2.384 -10.730 1.00 81.94 92 ASP A CA 1
ATOM 732 C C . ASP A 1 92 ? 3.682 -2.980 -10.059 1.00 81.94 92 ASP A C 1
ATOM 734 O O . ASP A 1 92 ? 3.463 -4.191 -10.078 1.00 81.94 92 ASP A O 1
ATOM 738 N N . ILE A 1 93 ? 2.899 -2.112 -9.420 1.00 84.00 93 ILE A N 1
ATOM 739 C CA . ILE A 1 93 ? 1.709 -2.487 -8.653 1.00 84.00 93 ILE A CA 1
ATOM 740 C C . ILE A 1 93 ? 0.494 -2.399 -9.573 1.00 84.00 93 ILE A C 1
ATOM 742 O O . ILE A 1 93 ? 0.237 -1.338 -10.144 1.00 84.00 93 ILE A O 1
ATOM 746 N N . SER A 1 94 ? -0.267 -3.487 -9.685 1.00 85.25 94 SER A N 1
ATOM 747 C CA . SER A 1 94 ? -1.549 -3.518 -10.398 1.00 85.25 94 SER A CA 1
ATOM 748 C C . SER A 1 94 ? -2.710 -3.118 -9.489 1.00 85.25 94 SER A C 1
ATOM 750 O O . SER A 1 94 ? -3.595 -2.374 -9.908 1.00 85.25 94 SER A O 1
ATOM 752 N N . ALA A 1 95 ? -2.704 -3.593 -8.241 1.00 87.00 95 ALA A N 1
ATOM 753 C CA . ALA A 1 95 ? -3.770 -3.354 -7.277 1.00 87.00 95 ALA A CA 1
ATOM 754 C C . ALA A 1 95 ? -3.256 -3.355 -5.832 1.00 87.00 95 ALA A C 1
ATOM 756 O O . ALA A 1 95 ? -2.224 -3.944 -5.509 1.00 87.00 95 ALA A O 1
ATOM 757 N N . LEU A 1 96 ? -4.015 -2.704 -4.953 1.00 89.12 96 LEU A N 1
ATOM 758 C CA . LEU A 1 96 ? -3.802 -2.691 -3.510 1.00 89.12 96 LEU A CA 1
ATOM 759 C C . LEU A 1 96 ? -5.094 -3.124 -2.817 1.00 89.12 96 LEU A C 1
ATOM 761 O O . LEU A 1 96 ? -6.181 -2.764 -3.270 1.00 89.12 96 LEU A O 1
ATOM 765 N N . ARG A 1 97 ? -4.974 -3.864 -1.715 1.00 89.94 97 ARG A N 1
ATOM 766 C CA . ARG A 1 97 ? -6.106 -4.316 -0.900 1.00 89.94 97 ARG A CA 1
ATOM 767 C C . ARG A 1 97 ? -5.770 -4.164 0.576 1.00 89.94 97 ARG A C 1
ATOM 769 O O . ARG A 1 97 ? -4.638 -4.420 0.969 1.00 89.94 97 ARG A O 1
ATOM 776 N N . LEU A 1 98 ? -6.728 -3.720 1.379 1.00 89.38 98 LEU A N 1
ATOM 777 C CA . LEU A 1 98 ? -6.540 -3.500 2.808 1.00 89.38 98 LEU A CA 1
ATOM 778 C C . LEU A 1 98 ? -7.590 -4.306 3.571 1.00 89.38 98 LEU A C 1
ATOM 780 O O . LEU A 1 98 ? -8.774 -3.978 3.517 1.00 89.38 98 LEU A O 1
ATOM 784 N N . ASP A 1 99 ? -7.136 -5.336 4.278 1.00 86.62 99 ASP A N 1
ATOM 785 C CA . ASP A 1 99 ? -8.014 -6.300 4.932 1.00 86.62 99 ASP A CA 1
ATOM 786 C C . ASP A 1 99 ? -7.877 -6.229 6.459 1.00 86.62 99 ASP A C 1
ATOM 788 O O . ASP A 1 99 ? -6.763 -6.285 6.989 1.00 86.62 99 ASP A O 1
ATOM 792 N N . PRO A 1 100 ? -8.986 -6.143 7.204 1.00 83.31 100 PRO A N 1
ATOM 793 C CA . PRO A 1 100 ? -9.002 -6.473 8.624 1.00 83.31 100 PRO A CA 1
ATOM 794 C C . PRO A 1 100 ? -8.835 -7.985 8.824 1.00 83.31 100 PRO A C 1
ATOM 796 O O . PRO A 1 100 ? -9.535 -8.773 8.195 1.00 83.31 100 PRO A O 1
ATOM 799 N N . ILE A 1 101 ? -7.947 -8.402 9.728 1.00 75.50 101 ILE A N 1
ATOM 800 C CA . ILE A 1 101 ? -7.612 -9.829 9.897 1.00 75.50 101 ILE A CA 1
ATOM 801 C C . ILE A 1 101 ? -8.428 -10.490 11.016 1.00 75.50 101 ILE A C 1
ATOM 803 O O . ILE A 1 101 ? -8.792 -11.657 10.917 1.00 75.50 101 ILE A O 1
ATOM 807 N N . ASN A 1 102 ? -8.694 -9.783 12.115 1.00 71.81 102 ASN A N 1
ATOM 808 C CA . ASN A 1 102 ? -9.204 -10.418 13.340 1.00 71.81 102 ASN A CA 1
ATOM 809 C C . ASN A 1 102 ? -1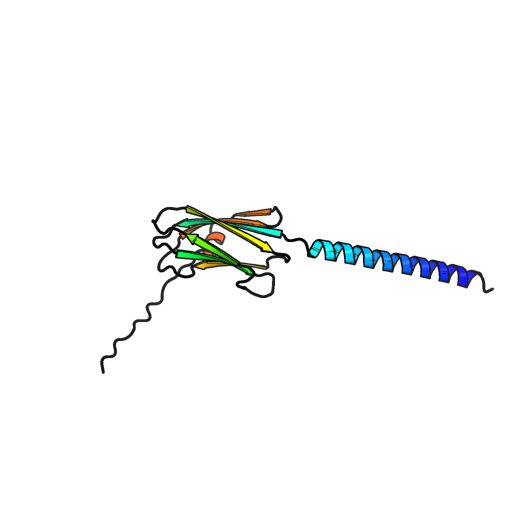0.028 -9.483 14.236 1.00 71.81 102 ASN A C 1
ATOM 811 O O . ASN A 1 102 ? -10.007 -9.581 15.460 1.00 71.81 102 ASN A O 1
ATOM 815 N N . THR A 1 103 ? -10.733 -8.548 13.621 1.00 69.25 103 THR A N 1
ATOM 816 C CA . THR A 1 103 ? -11.534 -7.534 14.305 1.00 69.25 103 THR A CA 1
ATOM 817 C C . THR A 1 103 ? -12.987 -7.713 13.896 1.00 69.25 103 THR A C 1
ATOM 819 O O . THR A 1 103 ? -13.303 -7.854 12.712 1.00 69.25 103 THR A O 1
ATOM 822 N N . GLN A 1 104 ? -13.868 -7.746 14.893 1.00 68.56 104 GLN A N 1
ATOM 823 C CA . GLN A 1 104 ? -15.304 -7.711 14.677 1.00 68.56 104 GLN A CA 1
ATOM 824 C C . GLN A 1 104 ? -15.772 -6.252 14.740 1.00 68.56 104 GLN A C 1
ATOM 826 O O . GLN A 1 104 ? -15.307 -5.460 15.560 1.00 68.56 104 GLN A O 1
ATOM 831 N N . GLY A 1 105 ? -16.703 -5.885 13.863 1.00 73.69 105 GLY A N 1
ATOM 832 C CA . GLY A 1 105 ? -17.285 -4.546 13.828 1.00 73.69 105 GLY A CA 1
ATOM 833 C C . GLY A 1 105 ? -16.782 -3.668 12.684 1.00 73.69 105 GLY A C 1
ATOM 834 O O . GLY A 1 105 ? -16.226 -4.139 11.694 1.00 73.69 105 GLY A O 1
ATOM 835 N N . MET A 1 106 ? -17.062 -2.371 12.803 1.00 76.06 106 MET A N 1
ATOM 836 C CA . MET A 1 106 ? -16.887 -1.398 11.729 1.00 76.06 106 MET A CA 1
ATOM 837 C C . MET A 1 106 ? -15.560 -0.647 11.877 1.00 76.06 106 MET A C 1
ATOM 839 O O . MET A 1 106 ? -15.307 -0.023 12.912 1.00 76.06 106 MET A O 1
ATOM 843 N N . ILE A 1 107 ? -14.749 -0.666 10.818 1.00 85.81 107 ILE A N 1
ATOM 844 C CA . ILE A 1 107 ? -13.605 0.233 10.650 1.00 85.81 107 ILE A CA 1
ATOM 845 C C . ILE A 1 107 ? -14.046 1.352 9.720 1.00 85.81 107 ILE A C 1
ATOM 847 O O . ILE A 1 107 ? -14.516 1.097 8.613 1.00 85.81 107 ILE A O 1
ATOM 851 N N . ARG A 1 108 ? -13.874 2.599 10.154 1.00 88.31 108 ARG A N 1
ATOM 852 C CA . ARG A 1 108 ? -14.132 3.762 9.311 1.00 88.31 108 ARG A CA 1
ATOM 853 C C . ARG A 1 108 ? -12.815 4.350 8.852 1.00 88.31 108 ARG A C 1
ATOM 855 O O . ARG A 1 108 ? -12.051 4.876 9.660 1.00 88.31 108 ARG A O 1
ATOM 862 N N . ILE A 1 109 ? -12.577 4.323 7.548 1.00 89.38 109 ILE A N 1
ATOM 863 C CA . ILE A 1 109 ? -11.388 4.939 6.959 1.00 89.38 109 ILE A CA 1
ATOM 864 C C . ILE A 1 109 ? -11.742 6.358 6.517 1.00 89.38 109 ILE A C 1
ATOM 866 O O . ILE A 1 109 ? -12.659 6.567 5.731 1.00 89.38 109 ILE A O 1
ATOM 870 N N . SER A 1 110 ? -11.034 7.361 7.024 1.00 89.31 110 SER A N 1
ATOM 871 C CA . SER A 1 110 ? -11.303 8.770 6.708 1.00 89.31 110 SER A CA 1
ATOM 872 C C . SER A 1 110 ? -10.346 9.341 5.663 1.00 89.31 110 SER A C 1
ATOM 874 O O . SER A 1 110 ? -10.672 10.328 5.001 1.00 89.31 110 SER A O 1
ATOM 876 N N . ARG A 1 111 ? -9.167 8.732 5.487 1.00 90.38 111 ARG A N 1
ATOM 877 C CA . ARG A 1 111 ? -8.171 9.173 4.506 1.00 90.38 111 ARG A CA 1
ATOM 878 C C . ARG A 1 111 ? -7.232 8.038 4.129 1.00 90.38 111 ARG A C 1
ATOM 880 O O . ARG A 1 111 ? -6.755 7.324 5.004 1.00 90.38 111 ARG A O 1
ATOM 887 N N . ILE A 1 112 ? -6.896 7.951 2.844 1.00 90.88 112 ILE A N 1
ATOM 888 C CA . ILE A 1 112 ? -5.820 7.093 2.338 1.00 90.88 112 ILE A CA 1
ATOM 889 C C . ILE A 1 112 ? -4.883 7.935 1.478 1.00 90.88 112 ILE A C 1
ATOM 891 O O . ILE A 1 112 ? -5.323 8.665 0.584 1.00 90.88 112 ILE A O 1
ATOM 895 N N . ARG A 1 113 ? -3.583 7.826 1.753 1.00 92.44 113 ARG A N 1
ATOM 896 C CA . ARG A 1 113 ? -2.505 8.395 0.943 1.00 92.44 113 ARG A CA 1
ATOM 897 C C . ARG A 1 113 ? -1.533 7.298 0.554 1.00 92.44 113 ARG A C 1
ATOM 899 O O . ARG A 1 113 ? -1.099 6.529 1.405 1.00 92.44 113 ARG A O 1
ATOM 906 N N . VAL A 1 114 ? -1.185 7.247 -0.721 1.00 91.06 114 VAL A N 1
ATOM 907 C CA . VAL A 1 114 ? -0.298 6.232 -1.286 1.00 91.06 114 VAL A CA 1
ATOM 908 C C . VAL A 1 114 ? 0.879 6.931 -1.926 1.00 91.06 114 VAL A C 1
ATOM 910 O O . VAL A 1 114 ? 0.694 7.748 -2.820 1.00 91.06 114 VAL A O 1
ATOM 913 N N . SER A 1 115 ? 2.086 6.609 -1.482 1.00 90.06 115 SER A N 1
ATOM 914 C CA . SER A 1 115 ? 3.316 7.062 -2.113 1.00 90.06 115 SER A CA 1
ATOM 915 C C . SER A 1 115 ? 3.987 5.901 -2.833 1.00 90.06 115 SER A C 1
ATOM 917 O O . SER A 1 115 ? 4.291 4.870 -2.228 1.00 90.06 115 SER A O 1
ATOM 919 N N . TRP A 1 116 ? 4.210 6.074 -4.133 1.00 85.69 116 TRP A N 1
ATOM 920 C CA . TRP A 1 116 ? 4.822 5.084 -5.008 1.00 85.69 116 TRP A CA 1
ATOM 921 C C . TRP A 1 116 ? 5.759 5.769 -5.999 1.00 85.69 116 TRP A C 1
ATOM 923 O O . TRP A 1 116 ? 5.350 6.677 -6.718 1.00 85.69 116 TRP A O 1
ATOM 933 N N . GLN A 1 117 ? 7.028 5.347 -6.036 1.00 82.38 117 GLN A N 1
ATOM 934 C CA . GLN A 1 117 ? 8.050 5.899 -6.946 1.00 82.38 117 GLN A CA 1
ATOM 935 C C . GLN A 1 117 ? 8.165 7.440 -6.895 1.00 82.38 117 GLN A C 1
ATOM 937 O O . GLN A 1 117 ? 8.362 8.095 -7.916 1.00 82.38 117 GLN A O 1
ATOM 942 N N . GLY A 1 118 ? 8.003 8.037 -5.710 1.00 78.50 118 GLY A N 1
ATOM 943 C CA . GLY A 1 118 ? 8.045 9.494 -5.536 1.00 78.50 118 GLY A CA 1
ATOM 944 C C . GLY A 1 118 ? 6.779 10.235 -5.981 1.00 78.50 118 GLY A C 1
ATOM 945 O O . GLY A 1 118 ? 6.727 11.455 -5.870 1.00 78.50 118 GLY A O 1
ATOM 946 N N . ARG A 1 119 ? 5.745 9.523 -6.443 1.00 82.69 119 ARG A N 1
ATOM 947 C CA . ARG A 1 119 ? 4.407 10.076 -6.685 1.00 82.69 119 ARG A CA 1
ATOM 948 C C . ARG A 1 119 ? 3.530 9.842 -5.466 1.00 82.69 119 ARG A C 1
ATOM 950 O O . ARG A 1 119 ? 3.614 8.782 -4.851 1.00 82.69 119 ARG A O 1
ATOM 957 N N . GLU A 1 120 ? 2.692 10.814 -5.129 1.00 87.88 120 GLU A N 1
ATOM 958 C CA . GLU A 1 120 ? 1.689 10.693 -4.071 1.00 87.88 120 GLU A CA 1
ATOM 959 C C . GLU A 1 120 ? 0.284 10.707 -4.681 1.00 87.88 120 GLU A C 1
ATOM 961 O O . GLU A 1 120 ? -0.033 11.535 -5.533 1.00 87.88 120 GLU A O 1
ATOM 966 N N . TYR A 1 121 ? -0.558 9.785 -4.225 1.00 85.19 121 TYR A N 1
ATOM 967 C CA . TYR A 1 121 ? -1.953 9.644 -4.610 1.00 85.19 121 TYR A CA 1
ATOM 968 C C . TYR A 1 121 ? -2.820 9.736 -3.356 1.00 85.19 121 TYR A C 1
ATOM 970 O O . TYR A 1 121 ? -2.620 8.989 -2.397 1.00 85.19 121 TYR A O 1
ATOM 978 N N . VAL A 1 122 ? -3.790 10.649 -3.355 1.00 86.56 122 VAL A N 1
ATOM 979 C CA . VAL A 1 122 ? -4.709 10.859 -2.229 1.00 86.56 122 VAL A CA 1
ATOM 980 C C . VAL A 1 122 ? -6.118 10.485 -2.664 1.00 86.56 122 VAL A C 1
ATOM 982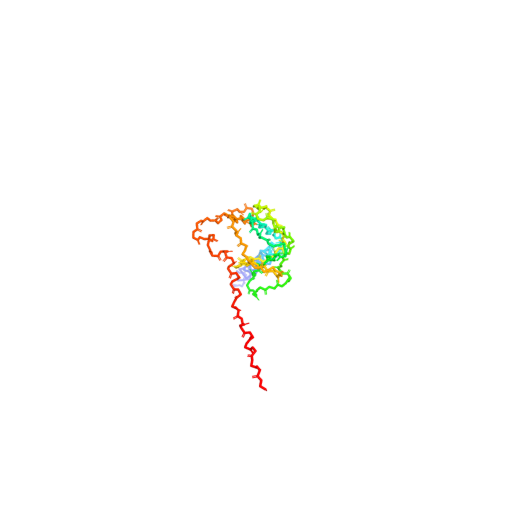 O O . VAL A 1 122 ? -6.674 11.113 -3.562 1.00 86.56 122 VAL A O 1
ATOM 985 N N . PHE A 1 123 ? -6.706 9.492 -2.004 1.00 80.19 123 PHE A N 1
ATOM 986 C CA . PHE A 1 123 ? -8.065 9.038 -2.293 1.00 80.19 123 PHE A CA 1
ATOM 987 C C . PHE A 1 123 ? -9.078 9.945 -1.580 1.00 80.19 123 PHE A C 1
ATOM 989 O O . PHE A 1 123 ? -8.933 10.231 -0.387 1.00 80.19 123 PHE A O 1
ATOM 996 N N . LYS A 1 124 ? -10.097 10.425 -2.307 1.00 76.31 124 LYS A N 1
ATOM 997 C CA . LYS A 1 124 ? -11.150 11.322 -1.794 1.00 76.31 124 LYS A CA 1
ATOM 998 C C . LYS A 1 124 ? -12.525 10.918 -2.340 1.00 76.31 124 LYS A C 1
ATOM 1000 O O . LYS A 1 124 ? -12.623 10.374 -3.435 1.00 76.31 124 LYS A O 1
ATOM 1005 N N . GLY A 1 125 ? -13.588 11.236 -1.596 1.00 76.81 125 GLY A N 1
ATOM 1006 C CA . GLY A 1 125 ? -14.977 11.044 -2.035 1.00 76.81 125 GLY A CA 1
ATOM 1007 C C . GLY A 1 125 ? -15.291 9.593 -2.414 1.00 76.81 125 GLY A C 1
ATOM 1008 O O . GLY A 1 125 ? -14.936 8.677 -1.678 1.00 76.81 125 GLY A O 1
ATOM 1009 N N . LYS A 1 126 ? -15.895 9.388 -3.591 1.00 72.75 126 LYS A N 1
ATOM 1010 C CA . LYS A 1 126 ? -16.294 8.064 -4.107 1.00 72.75 126 LYS A CA 1
ATOM 1011 C C . LYS A 1 126 ? -15.141 7.065 -4.218 1.00 72.75 126 LYS A C 1
ATOM 1013 O O . LYS A 1 126 ? -15.347 5.863 -4.092 1.00 72.75 126 LYS A O 1
ATOM 1018 N N . ASP A 1 127 ? -13.915 7.538 -4.436 1.00 70.75 127 ASP A N 1
ATOM 1019 C CA . ASP A 1 127 ? -12.760 6.642 -4.485 1.00 70.75 127 ASP A CA 1
ATOM 1020 C C . ASP A 1 127 ? -12.337 6.158 -3.099 1.00 70.75 127 ASP A C 1
ATOM 1022 O O . ASP A 1 127 ? -11.748 5.090 -3.003 1.00 70.75 127 ASP A O 1
ATOM 1026 N N . LEU A 1 128 ? -12.668 6.894 -2.033 1.00 75.06 128 LEU A N 1
ATOM 1027 C CA . LEU A 1 128 ? -12.468 6.464 -0.647 1.00 75.06 128 LEU A CA 1
ATOM 1028 C C . LEU A 1 128 ? -13.557 5.480 -0.189 1.00 75.06 128 LEU A C 1
ATOM 1030 O O . LEU A 1 128 ? -13.290 4.623 0.647 1.00 75.06 128 LEU A O 1
ATOM 1034 N N . GLU A 1 129 ? -14.771 5.581 -0.739 1.00 72.00 129 GLU A N 1
ATOM 1035 C CA . GLU A 1 129 ? -15.877 4.656 -0.442 1.00 72.00 129 GLU A CA 1
ATOM 1036 C C . GLU A 1 129 ? -15.534 3.215 -0.831 1.00 72.00 129 GLU A C 1
ATOM 1038 O O . GLU A 1 129 ? -15.835 2.293 -0.081 1.00 72.00 129 GLU A O 1
ATOM 1043 N N . LYS A 1 130 ? -14.805 3.024 -1.939 1.00 73.06 130 LYS A N 1
ATOM 1044 C CA . LYS A 1 130 ? -14.315 1.705 -2.386 1.00 73.06 130 LYS A CA 1
ATOM 1045 C C . LYS A 1 130 ? -13.400 1.014 -1.372 1.00 73.06 130 LYS A C 1
ATOM 1047 O O . LYS A 1 130 ? -13.228 -0.197 -1.440 1.00 73.06 130 LYS A O 1
ATOM 1052 N N . TRP A 1 131 ? -12.796 1.781 -0.467 1.00 67.00 131 TRP A N 1
ATOM 1053 C CA . TRP A 1 131 ? -11.920 1.270 0.583 1.00 67.00 131 TRP A CA 1
ATOM 1054 C C . TRP A 1 131 ? -12.638 1.054 1.912 1.00 67.00 131 TRP A C 1
ATOM 1056 O O . TRP A 1 131 ? -12.014 0.575 2.851 1.00 67.00 131 TRP A O 1
ATOM 1066 N N . GLN A 1 132 ? -13.917 1.421 2.031 1.00 66.56 132 GLN A N 1
ATOM 1067 C CA . GLN A 1 132 ? -14.670 1.149 3.250 1.00 66.56 132 GLN A CA 1
ATOM 1068 C C . GLN A 1 132 ? -14.942 -0.349 3.329 1.00 66.56 132 GLN A C 1
ATOM 1070 O O . GLN A 1 132 ? -15.787 -0.884 2.613 1.00 66.56 132 GLN A O 1
ATOM 1075 N N . THR A 1 133 ? -14.230 -1.033 4.215 1.00 60.69 133 THR A N 1
ATOM 1076 C CA . THR A 1 133 ? -14.491 -2.441 4.490 1.00 60.69 133 THR A CA 1
ATOM 1077 C C . THR A 1 133 ? -15.694 -2.545 5.423 1.00 60.69 133 THR A C 1
ATOM 1079 O O . THR A 1 133 ? -15.570 -2.401 6.640 1.00 60.69 133 THR A O 1
ATOM 1082 N N . ILE A 1 134 ? -16.880 -2.782 4.860 1.00 51.50 134 ILE A N 1
ATOM 1083 C CA . ILE A 1 134 ? -18.053 -3.184 5.641 1.00 51.50 134 ILE A CA 1
ATOM 1084 C C . ILE A 1 134 ? -17.931 -4.687 5.902 1.00 51.50 134 ILE A C 1
ATOM 1086 O O . ILE A 1 134 ? -18.329 -5.509 5.082 1.00 51.50 134 ILE A O 1
ATOM 1090 N N . ASN A 1 135 ? -17.377 -5.053 7.058 1.00 46.06 135 ASN A N 1
ATOM 1091 C CA . ASN A 1 135 ? -17.512 -6.405 7.597 1.00 46.06 135 ASN A CA 1
ATOM 1092 C C . ASN A 1 135 ? -18.903 -6.550 8.229 1.00 46.06 135 ASN A C 1
ATOM 1094 O O . ASN A 1 135 ? -19.047 -6.602 9.452 1.00 46.06 135 ASN A O 1
ATOM 1098 N N . GLU A 1 136 ? -19.947 -6.589 7.405 1.00 37.03 136 GLU A N 1
ATOM 1099 C CA . GLU A 1 136 ? -21.233 -7.111 7.855 1.00 37.03 136 GLU A CA 1
ATOM 1100 C C . GLU A 1 136 ? -21.075 -8.622 8.004 1.00 37.03 136 GLU A C 1
ATOM 1102 O O . GLU A 1 136 ? -21.096 -9.383 7.036 1.00 37.03 136 GLU A O 1
ATOM 1107 N N . ILE A 1 137 ? -20.866 -9.072 9.242 1.00 39.38 137 ILE A N 1
ATOM 1108 C CA . ILE A 1 137 ? -21.029 -10.482 9.571 1.00 39.38 137 ILE A CA 1
ATOM 1109 C C . ILE A 1 137 ? -22.495 -10.799 9.278 1.00 39.38 137 ILE A C 1
ATOM 1111 O O . ILE A 1 137 ? -23.383 -10.444 10.056 1.00 39.38 137 ILE A O 1
ATOM 1115 N N . VAL A 1 138 ? -22.744 -11.487 8.162 1.00 33.19 138 VAL A N 1
ATOM 1116 C CA . VAL A 1 138 ? -23.921 -12.338 8.008 1.00 33.19 138 VAL A CA 1
ATOM 1117 C C . VAL A 1 138 ? -23.945 -13.197 9.263 1.00 33.19 138 VAL A C 1
ATOM 1119 O O . VAL A 1 138 ? -23.119 -14.099 9.420 1.00 33.19 138 VAL A O 1
ATOM 1122 N N . LYS A 1 139 ? -24.850 -12.884 10.197 1.00 34.34 139 LYS A N 1
ATOM 1123 C CA . LYS A 1 139 ? -25.250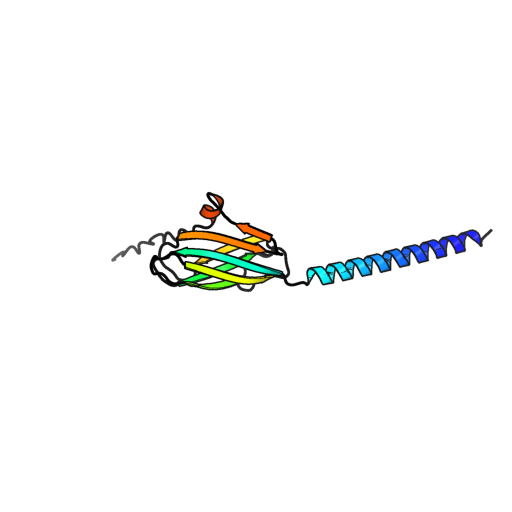 -13.815 11.246 1.00 34.34 139 LYS A CA 1
ATOM 1124 C C . LYS A 1 139 ? -25.640 -15.092 10.507 1.00 34.34 139 LYS A C 1
ATOM 1126 O O . LYS A 1 139 ? -26.756 -15.202 10.011 1.00 34.34 139 LYS A O 1
ATOM 1131 N N . LYS A 1 140 ? -24.741 -16.075 10.432 1.00 36.91 140 LYS A N 1
ATOM 1132 C CA . LYS A 1 140 ? -25.186 -17.461 10.425 1.00 36.91 140 LYS A CA 1
ATOM 1133 C C . LYS A 1 140 ? -25.883 -17.612 11.767 1.00 36.91 140 LYS A C 1
ATOM 1135 O O . LYS A 1 140 ? -25.233 -17.783 12.794 1.00 36.91 140 LYS A O 1
ATOM 1140 N N . SER A 1 141 ? -27.200 -17.431 11.763 1.00 35.94 141 SER A N 1
ATOM 1141 C CA . SER A 1 141 ? -28.055 -18.029 12.767 1.00 35.94 141 SER A CA 1
ATOM 1142 C C . SER A 1 141 ? -27.690 -19.505 12.767 1.00 35.94 141 SER A C 1
ATOM 1144 O O . SER A 1 141 ? -28.021 -20.228 11.828 1.00 35.94 141 SER A O 1
ATOM 1146 N N . TYR A 1 142 ? -26.944 -19.939 13.777 1.00 38.94 142 TYR A N 1
ATOM 1147 C CA . TYR A 1 142 ? -27.083 -21.310 14.213 1.00 38.94 142 TYR A CA 1
ATOM 1148 C C . TYR A 1 142 ? -28.550 -21.426 14.604 1.00 38.94 142 TYR A C 1
ATOM 1150 O O . TYR A 1 142 ? -28.982 -20.864 15.607 1.00 38.94 142 TYR A O 1
ATOM 1158 N N . SER A 1 143 ? -29.337 -22.032 13.720 1.00 40.47 143 SER A N 1
ATOM 1159 C CA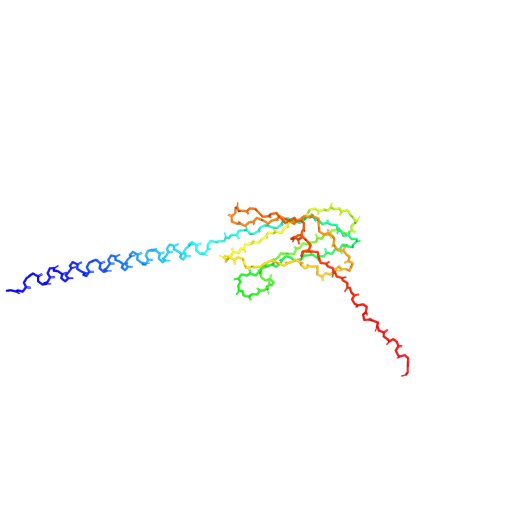 . SER A 1 143 ? -30.572 -22.661 14.129 1.00 40.47 143 SER A CA 1
ATOM 1160 C C . SER A 1 143 ? -30.155 -23.713 15.147 1.00 40.47 143 SER A C 1
ATOM 1162 O O . SER A 1 143 ? -29.611 -24.755 14.781 1.00 40.47 143 SER A O 1
ATOM 1164 N N . GLU A 1 144 ? -30.352 -23.405 16.423 1.00 46.59 144 GLU A N 1
ATOM 1165 C CA . GLU A 1 144 ? -30.778 -24.415 17.381 1.00 46.59 144 GLU A CA 1
ATOM 1166 C C . GLU A 1 144 ? -31.997 -25.104 16.763 1.00 46.59 144 GLU A C 1
ATOM 1168 O O . GLU A 1 144 ? -33.129 -24.644 16.862 1.00 46.59 144 GLU A O 1
ATOM 1173 N N . THR A 1 145 ? -31.750 -26.168 16.011 1.00 41.44 145 THR A N 1
ATOM 1174 C CA . THR A 1 145 ? -32.700 -27.264 15.936 1.00 41.44 145 THR A CA 1
ATOM 1175 C C . THR A 1 145 ? -32.368 -28.153 17.115 1.00 41.44 145 THR A C 1
ATOM 1177 O O . THR A 1 145 ? -31.468 -28.988 17.042 1.00 41.44 145 THR A O 1
ATOM 1180 N N . GLU A 1 146 ? -33.065 -27.893 18.218 1.00 41.53 146 GLU A N 1
ATOM 1181 C CA . GLU A 1 146 ? -33.479 -28.955 19.124 1.00 41.53 146 GLU A CA 1
ATOM 1182 C C . GLU A 1 146 ? -34.208 -30.039 18.312 1.00 41.53 146 GLU A C 1
ATOM 1184 O O . GLU A 1 146 ? -34.993 -29.728 17.407 1.00 41.53 146 GLU A O 1
ATOM 1189 N N . GLY A 1 147 ? -33.916 -31.299 18.629 1.00 39.50 147 GLY A N 1
ATOM 1190 C CA . GLY A 1 147 ? -34.492 -32.493 18.016 1.00 39.50 147 GLY A CA 1
ATOM 1191 C C . GLY A 1 147 ? -33.641 -33.713 18.304 1.00 39.50 147 GLY A C 1
ATOM 1192 O O . GLY A 1 147 ? -32.854 -34.081 17.406 1.00 39.50 147 GLY A O 1
#

Foldseek 3Di:
DPPVVVVVVVVVVVVVVVVVVVVVVVVVVVVVLLQDKKKKKKKWWKAAQAKAKKKKFFDQPPDTDPVRMDMDTDHHPRDIDMDMDMDIDSGDTPDMAMDTDDDPDFMGIDWMWMATPNDIDTQDDPRVVVRGDPPPPPPPPPPPPDD